Protein AF-A0A971YDM6-F1 (afdb_monomer)

Structure (mmCIF, N/CA/C/O backbone):
data_AF-A0A971YDM6-F1
#
_entry.id   AF-A0A971YDM6-F1
#
loop_
_atom_site.group_PDB
_atom_site.id
_atom_site.type_symbol
_atom_site.label_atom_id
_atom_site.label_alt_id
_atom_site.label_comp_id
_atom_site.label_asym_id
_atom_site.label_entity_id
_atom_site.label_seq_id
_atom_site.pdbx_PDB_ins_code
_atom_site.Cartn_x
_atom_site.Cartn_y
_atom_site.Cartn_z
_atom_site.occupancy
_atom_site.B_iso_or_equiv
_atom_site.auth_seq_id
_atom_site.auth_comp_id
_atom_site.auth_asym_id
_atom_site.auth_atom_id
_atom_site.pdbx_PDB_model_num
ATOM 1 N N . THR A 1 1 ? -14.005 -9.972 3.601 1.00 81.00 1 THR A N 1
ATOM 2 C CA . THR A 1 1 ? -12.675 -10.322 3.048 1.00 81.00 1 THR A CA 1
ATOM 3 C C . THR A 1 1 ? -12.258 -9.231 2.086 1.00 81.00 1 THR A C 1
ATOM 5 O O . THR A 1 1 ? -13.122 -8.717 1.389 1.00 81.00 1 THR A O 1
ATOM 8 N N . VAL A 1 2 ? -10.983 -8.833 2.089 1.00 93.38 2 VAL A N 1
ATOM 9 C CA . VAL A 1 2 ? -10.456 -7.758 1.226 1.00 93.38 2 VAL A CA 1
ATOM 10 C C . VAL A 1 2 ? -9.721 -8.346 0.020 1.00 93.38 2 VAL A C 1
ATOM 12 O O . VAL A 1 2 ? -8.970 -9.307 0.176 1.00 93.38 2 VAL A O 1
ATOM 15 N N . ASP A 1 3 ? -9.919 -7.776 -1.171 1.00 96.38 3 ASP A N 1
ATOM 16 C CA . ASP A 1 3 ? -9.194 -8.169 -2.388 1.00 96.38 3 ASP A CA 1
ATOM 17 C C . ASP A 1 3 ? -7.973 -7.267 -2.614 1.00 96.38 3 ASP A C 1
ATOM 19 O O . ASP A 1 3 ? -8.009 -6.269 -3.341 1.00 96.38 3 ASP A O 1
ATOM 23 N N . VAL A 1 4 ? -6.875 -7.607 -1.940 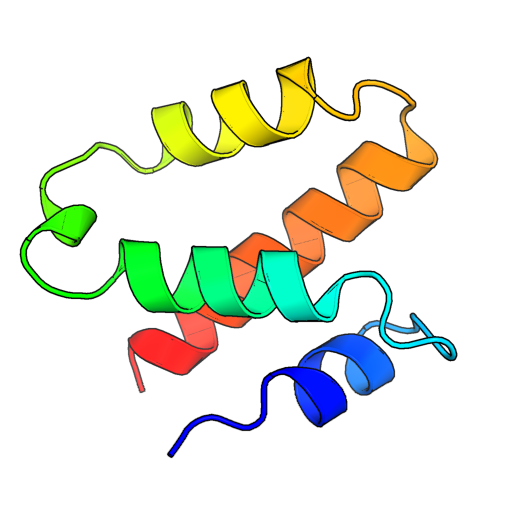1.00 97.75 4 VAL A N 1
ATOM 24 C CA . VAL A 1 4 ? -5.626 -6.836 -2.021 1.00 97.75 4 VAL A CA 1
ATOM 25 C C . VAL A 1 4 ? -4.886 -7.042 -3.343 1.00 97.75 4 VAL A C 1
ATOM 27 O O . VAL A 1 4 ? -4.240 -6.113 -3.826 1.00 97.75 4 VAL A O 1
ATOM 30 N N . LEU A 1 5 ? -5.003 -8.227 -3.955 1.00 97.75 5 LEU A N 1
ATOM 31 C CA . LEU A 1 5 ? -4.366 -8.521 -5.237 1.00 97.75 5 LEU A CA 1
ATOM 32 C C . LEU A 1 5 ? -5.081 -7.781 -6.366 1.00 97.75 5 LEU A C 1
ATOM 34 O O . LEU A 1 5 ? -4.423 -7.074 -7.123 1.00 97.75 5 LEU A O 1
ATOM 38 N N . GLY A 1 6 ? -6.410 -7.875 -6.448 1.00 97.75 6 GLY A N 1
ATOM 39 C CA . GLY A 1 6 ? -7.191 -7.141 -7.443 1.00 97.75 6 GLY A CA 1
ATOM 40 C C . GLY A 1 6 ? -6.996 -5.630 -7.330 1.00 97.75 6 GLY A C 1
ATOM 41 O O . GLY A 1 6 ? -6.839 -4.952 -8.344 1.00 97.75 6 GLY A O 1
ATOM 42 N N . THR A 1 7 ? -6.888 -5.109 -6.103 1.00 97.88 7 THR A N 1
ATOM 43 C CA . THR A 1 7 ? -6.556 -3.695 -5.871 1.00 97.88 7 THR A CA 1
ATOM 44 C C . THR A 1 7 ? -5.175 -3.334 -6.428 1.00 97.88 7 THR A C 1
ATOM 46 O O . THR A 1 7 ? -5.056 -2.341 -7.139 1.00 97.88 7 THR A O 1
ATOM 49 N N . ALA A 1 8 ? -4.139 -4.140 -6.168 1.00 98.00 8 ALA A N 1
ATOM 50 C CA . ALA A 1 8 ? -2.797 -3.904 -6.710 1.00 98.00 8 ALA A CA 1
ATOM 51 C C . ALA A 1 8 ? -2.775 -3.950 -8.248 1.00 98.00 8 ALA A C 1
ATOM 53 O O . ALA A 1 8 ? -2.233 -3.049 -8.888 1.00 98.00 8 ALA A O 1
ATOM 54 N N . LEU A 1 9 ? -3.435 -4.945 -8.850 1.00 98.00 9 LEU A N 1
ATOM 55 C CA . LEU A 1 9 ? -3.569 -5.044 -10.307 1.00 98.00 9 LEU A CA 1
ATOM 56 C C . LEU A 1 9 ? -4.264 -3.798 -10.890 1.00 98.00 9 LEU A C 1
ATOM 58 O O . LEU A 1 9 ? -3.811 -3.250 -11.895 1.00 98.00 9 LEU A O 1
ATOM 62 N N . GLY A 1 10 ? -5.315 -3.302 -10.226 1.00 97.56 10 GLY A N 1
ATOM 63 C CA . GLY A 1 10 ? -6.044 -2.090 -10.614 1.00 97.56 10 GLY A CA 1
ATOM 64 C C . GLY A 1 10 ? -5.228 -0.793 -10.530 1.00 97.56 10 GLY A C 1
ATOM 65 O O . GLY A 1 10 ? -5.565 0.180 -11.199 1.00 97.56 10 GLY A O 1
ATOM 66 N N . LEU A 1 11 ? -4.130 -0.781 -9.766 1.00 96.38 11 LEU A N 1
ATOM 67 C CA . LEU A 1 11 ? -3.183 0.339 -9.685 1.00 96.38 11 LEU A CA 1
ATOM 68 C C . LEU A 1 11 ? -2.124 0.323 -10.800 1.00 96.38 11 LEU A C 1
ATOM 70 O O . LEU A 1 11 ? -1.214 1.151 -10.795 1.00 96.38 11 LEU A O 1
ATOM 74 N N . GLY A 1 12 ? -2.219 -0.606 -11.755 1.00 95.31 12 GLY A N 1
ATOM 75 C CA . GLY A 1 12 ? -1.237 -0.747 -12.829 1.00 95.31 12 GLY A CA 1
ATOM 76 C C . GLY A 1 12 ? 0.021 -1.511 -12.412 1.00 95.31 12 GLY A C 1
ATOM 77 O O . GLY A 1 12 ? 1.053 -1.377 -13.066 1.00 95.31 12 GLY A O 1
ATOM 78 N N . ASP A 1 13 ? -0.048 -2.319 -11.350 1.00 94.38 13 ASP A N 1
ATOM 79 C CA . ASP A 1 13 ? 0.989 -3.287 -10.986 1.00 94.38 13 ASP A CA 1
ATOM 80 C C . ASP A 1 13 ? 0.611 -4.679 -11.516 1.00 94.38 13 ASP A C 1
ATOM 82 O O . ASP A 1 13 ? 0.002 -5.469 -10.795 1.00 94.38 13 ASP A O 1
ATOM 86 N N . PRO A 1 14 ? 0.977 -5.025 -12.765 1.00 94.12 14 PRO A N 1
ATOM 87 C CA . PRO A 1 14 ? 0.547 -6.268 -13.412 1.00 94.12 14 PRO A CA 1
ATOM 88 C C . PRO A 1 14 ? 1.102 -7.528 -12.737 1.00 94.12 14 PRO A C 1
ATOM 90 O O . PRO A 1 14 ? 0.662 -8.635 -13.031 1.00 94.12 14 PRO A O 1
ATOM 93 N N . THR A 1 15 ? 2.093 -7.371 -11.857 1.00 95.56 15 THR A N 1
ATOM 94 C CA . THR A 1 15 ? 2.737 -8.473 -11.139 1.00 95.56 15 THR A CA 1
ATOM 95 C C . THR A 1 15 ? 2.229 -8.639 -9.709 1.00 95.56 15 THR A C 1
ATOM 97 O O . THR A 1 15 ? 2.630 -9.587 -9.039 1.00 95.56 15 THR A O 1
ATOM 100 N N . GLY A 1 16 ? 1.384 -7.722 -9.221 1.00 95.81 16 GLY A N 1
ATOM 101 C CA . GLY A 1 16 ? 0.862 -7.734 -7.853 1.00 95.81 16 GLY A CA 1
ATOM 102 C C . GLY A 1 16 ? 1.923 -7.538 -6.760 1.00 95.81 16 GLY A C 1
ATOM 103 O O . GLY A 1 16 ? 1.682 -7.882 -5.604 1.00 95.81 16 GLY A O 1
ATOM 104 N N . ARG A 1 17 ? 3.101 -6.993 -7.089 1.00 94.69 17 ARG A N 1
ATOM 105 C CA . ARG A 1 17 ? 4.213 -6.761 -6.145 1.00 94.69 17 ARG A CA 1
ATOM 106 C C . ARG A 1 17 ? 3.853 -5.845 -4.977 1.00 94.69 17 ARG A C 1
ATOM 108 O O . ARG A 1 17 ? 4.460 -5.962 -3.920 1.00 94.69 17 ARG A O 1
ATOM 115 N N . SER A 1 18 ? 2.899 -4.947 -5.174 1.00 96.88 18 SER A N 1
ATOM 116 C CA . SER A 1 18 ? 2.422 -3.957 -4.211 1.00 96.88 18 SER A CA 1
ATOM 117 C C . SER A 1 18 ? 1.235 -4.445 -3.375 1.00 96.88 18 SER A C 1
ATOM 119 O O . SER A 1 18 ? 0.802 -3.735 -2.469 1.00 96.88 18 SER A O 1
ATOM 121 N N . ALA A 1 19 ? 0.726 -5.664 -3.607 1.00 98.00 19 ALA A N 1
ATOM 122 C CA . ALA A 1 19 ? -0.407 -6.220 -2.859 1.00 98.00 19 ALA A CA 1
ATOM 123 C C . ALA A 1 19 ? -0.132 -6.327 -1.347 1.00 98.00 19 ALA A C 1
ATOM 125 O O . ALA A 1 19 ? -1.033 -6.134 -0.531 1.00 98.00 19 ALA A O 1
ATOM 126 N N . ASN A 1 20 ? 1.121 -6.566 -0.951 1.00 97.12 20 ASN A N 1
ATOM 127 C CA . ASN A 1 20 ? 1.524 -6.518 0.455 1.00 97.12 20 ASN A CA 1
ATOM 128 C C . ASN A 1 20 ? 1.385 -5.104 1.046 1.00 97.12 20 ASN A C 1
ATOM 130 O O . ASN A 1 20 ? 0.958 -4.964 2.186 1.00 97.12 20 ASN A O 1
ATOM 134 N N . VAL A 1 21 ? 1.691 -4.056 0.279 1.00 97.50 21 VAL A N 1
ATOM 135 C CA . VAL A 1 21 ? 1.551 -2.661 0.711 1.00 97.50 21 VAL A CA 1
ATOM 136 C C . VAL A 1 21 ? 0.082 -2.243 0.765 1.00 97.50 21 VAL A C 1
ATOM 138 O O . VAL A 1 21 ? -0.307 -1.544 1.699 1.00 97.50 21 VAL A O 1
ATOM 141 N N . VAL A 1 22 ? -0.757 -2.747 -0.150 1.00 98.31 22 VAL A N 1
ATOM 142 C CA . VAL A 1 22 ? -2.222 -2.636 -0.029 1.00 98.31 22 VAL A CA 1
ATOM 143 C C . VAL A 1 22 ? -2.689 -3.253 1.291 1.00 98.31 22 VAL A C 1
ATOM 145 O O . VAL A 1 22 ? -3.436 -2.624 2.037 1.00 98.31 22 VAL A O 1
ATOM 148 N N .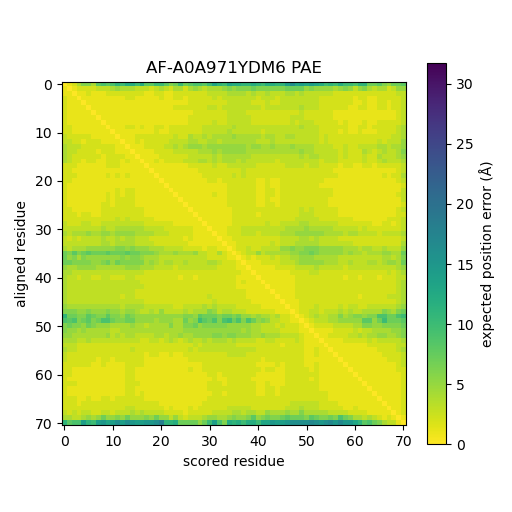 MET A 1 23 ? -2.206 -4.450 1.634 1.00 97.88 23 MET A N 1
ATOM 149 C CA . MET A 1 23 ? -2.556 -5.084 2.906 1.00 97.88 23 MET A CA 1
ATOM 150 C C . MET A 1 23 ? -2.049 -4.290 4.121 1.00 97.88 23 MET A C 1
ATOM 152 O O . MET A 1 23 ? -2.782 -4.162 5.094 1.00 97.88 23 MET A O 1
ATOM 156 N N . ILE A 1 24 ? -0.848 -3.701 4.073 1.00 97.19 24 ILE A N 1
ATOM 157 C CA . ILE A 1 24 ? -0.351 -2.803 5.136 1.00 97.19 24 ILE A CA 1
ATOM 158 C C . ILE A 1 24 ? -1.282 -1.592 5.304 1.00 97.19 24 ILE A C 1
ATOM 160 O O . ILE A 1 24 ? -1.591 -1.212 6.431 1.00 97.19 24 ILE A O 1
ATOM 164 N N . GLY A 1 25 ? -1.778 -1.026 4.200 1.00 97.31 25 GLY A N 1
ATOM 165 C CA . GLY A 1 25 ? -2.794 0.025 4.222 1.00 97.31 25 GLY A CA 1
ATOM 166 C C . GLY A 1 25 ? -4.067 -0.408 4.948 1.00 97.31 25 GLY A C 1
ATOM 167 O O . GLY A 1 25 ? -4.510 0.297 5.848 1.00 97.31 25 GLY A O 1
ATOM 168 N N . VAL A 1 26 ? -4.610 -1.588 4.624 1.00 97.69 26 VAL A N 1
ATOM 169 C CA . VAL A 1 26 ? -5.775 -2.160 5.330 1.00 97.69 26 VAL A CA 1
ATOM 170 C C . VAL A 1 26 ? -5.476 -2.343 6.819 1.00 97.69 26 VAL A C 1
ATOM 172 O O . VAL A 1 26 ? -6.267 -1.936 7.660 1.00 97.69 26 VAL A O 1
ATOM 175 N N . LEU A 1 27 ? -4.325 -2.926 7.165 1.00 96.31 27 LEU A N 1
ATOM 176 C CA . LEU A 1 27 ? -3.953 -3.167 8.559 1.00 96.31 27 LEU A CA 1
ATOM 177 C C . LEU A 1 27 ? -3.851 -1.867 9.357 1.00 96.31 27 LEU A C 1
ATOM 179 O O . LEU A 1 27 ? -4.306 -1.842 10.493 1.00 96.31 27 LEU A O 1
ATOM 183 N N . SER A 1 28 ? -3.337 -0.784 8.763 1.00 96.62 28 SER A N 1
ATOM 184 C CA . SER A 1 28 ? -3.233 0.523 9.432 1.00 96.62 28 SER A CA 1
ATOM 185 C C . SER A 1 28 ? -4.578 1.126 9.857 1.00 96.62 28 SER A C 1
ATOM 187 O O . SER A 1 28 ? -4.589 2.090 10.611 1.00 96.62 28 SER A O 1
ATOM 189 N N . THR A 1 29 ? -5.711 0.581 9.399 1.00 95.38 29 THR A N 1
ATOM 190 C CA . THR A 1 29 ? -7.055 1.046 9.779 1.00 95.38 29 THR A CA 1
ATOM 191 C C . THR A 1 29 ? -7.749 0.130 10.783 1.00 95.38 29 THR A C 1
ATOM 193 O O . THR A 1 29 ? -8.914 0.359 11.095 1.00 95.38 29 THR A O 1
ATOM 196 N N . LEU A 1 30 ? -7.081 -0.928 11.249 1.00 94.75 30 LEU A N 1
ATOM 197 C CA . LEU A 1 30 ? -7.648 -1.919 12.158 1.00 94.75 30 LEU A CA 1
ATOM 198 C C . LEU A 1 30 ? -6.981 -1.836 13.527 1.00 94.75 30 LEU A C 1
ATOM 200 O O . LEU A 1 30 ? -5.758 -1.753 13.627 1.00 94.75 30 LEU A O 1
ATOM 204 N N . THR A 1 31 ? -7.767 -1.962 14.591 1.00 94.25 31 THR A N 1
ATOM 205 C CA . THR A 1 31 ? -7.238 -2.098 15.951 1.00 94.25 31 THR A CA 1
ATOM 206 C C . THR A 1 31 ? -6.361 -3.357 16.068 1.00 94.25 31 THR A C 1
ATOM 208 O O . THR A 1 31 ? -6.769 -4.424 15.601 1.00 94.25 31 THR A O 1
ATOM 211 N N . PRO A 1 32 ? -5.165 -3.286 16.692 1.00 94.19 32 PRO A N 1
ATOM 212 C CA . PRO A 1 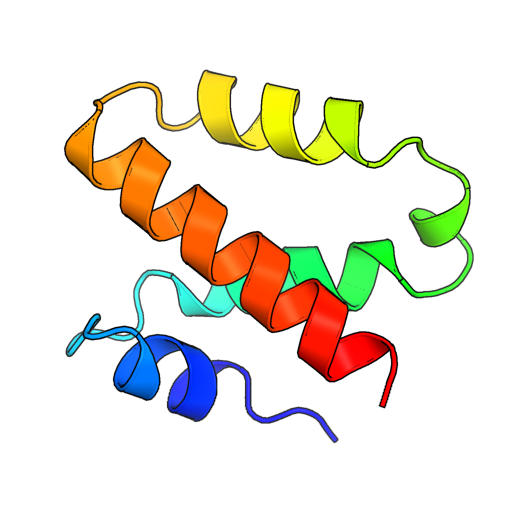32 ? -4.581 -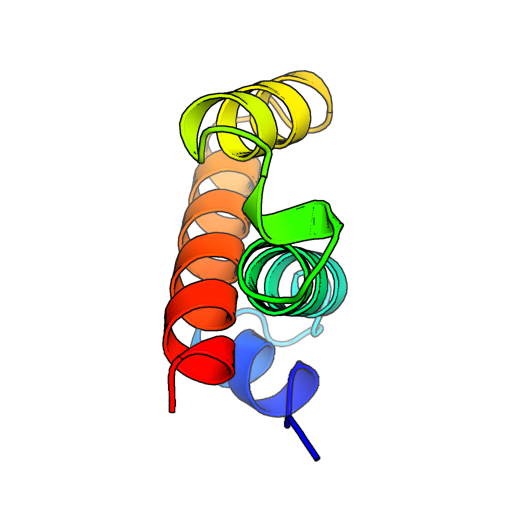2.140 17.410 1.00 94.19 32 PRO A CA 1
ATOM 213 C C . PRO A 1 32 ? -3.664 -1.234 16.563 1.00 94.19 32 PRO A C 1
ATOM 215 O O . PRO A 1 32 ? -3.025 -0.325 17.093 1.00 94.19 32 PRO A O 1
ATOM 218 N N . PHE A 1 33 ? -3.529 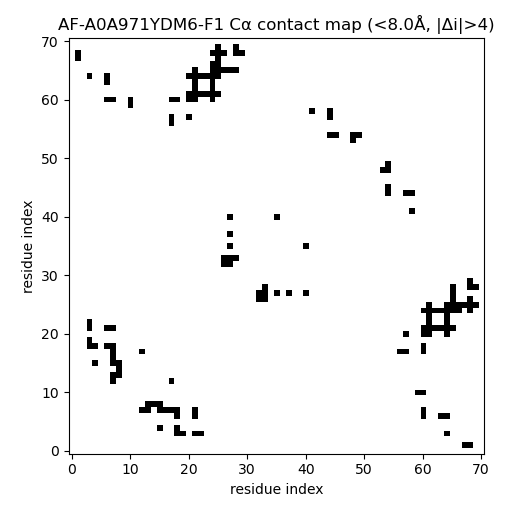-1.505 15.267 1.00 94.12 33 PHE A N 1
ATOM 219 C CA . PHE A 1 33 ? -2.593 -0.823 14.369 1.00 94.12 33 PHE A CA 1
ATOM 220 C C . PHE A 1 33 ? -3.065 0.572 13.923 1.00 94.12 33 PHE A C 1
ATOM 222 O O . PHE A 1 33 ? -2.244 1.375 13.484 1.00 94.12 33 PHE A O 1
ATOM 229 N N . ASP A 1 34 ? -4.351 0.872 14.095 1.00 94.88 34 ASP A N 1
ATOM 230 C CA . ASP A 1 34 ? -4.975 2.193 13.925 1.00 94.88 34 ASP A CA 1
ATOM 231 C C . ASP A 1 34 ? -4.543 3.239 14.968 1.00 94.88 34 ASP A C 1
ATOM 233 O O . ASP A 1 34 ? -4.768 4.434 14.783 1.00 94.88 34 ASP A O 1
ATOM 237 N N . SER A 1 35 ? -3.891 2.813 16.054 1.00 93.81 35 SER A N 1
ATOM 238 C CA . SER A 1 35 ? -3.365 3.710 17.090 1.00 93.81 35 SER A CA 1
ATOM 239 C C . SER A 1 35 ? -2.116 4.489 16.658 1.00 93.81 35 SER A C 1
ATOM 241 O O . SER A 1 35 ? -1.776 5.506 17.270 1.00 93.81 35 SER A O 1
ATOM 243 N N . PHE A 1 36 ? -1.425 4.039 15.604 1.00 88.06 36 PHE A N 1
ATOM 244 C CA . PHE A 1 36 ? -0.247 4.716 15.071 1.00 88.06 36 PHE A CA 1
ATOM 245 C C . PHE A 1 36 ? -0.645 5.815 14.078 1.00 88.06 36 PHE A C 1
ATOM 247 O O . PHE A 1 36 ? -1.404 5.550 13.148 1.00 88.06 36 PHE A O 1
ATOM 254 N N . PRO A 1 37 ? -0.068 7.023 14.181 1.00 90.56 37 PRO A N 1
ATOM 255 C CA . PRO A 1 37 ? -0.248 8.050 13.163 1.00 90.56 37 PRO A CA 1
ATOM 256 C C . PRO A 1 37 ? 0.146 7.587 11.748 1.00 90.56 37 PRO A C 1
ATOM 258 O O . PRO A 1 37 ? 1.242 7.062 11.543 1.00 90.56 37 PRO A O 1
ATOM 261 N N . ASP A 1 38 ? -0.698 7.891 10.754 1.00 85.50 38 ASP A N 1
ATOM 262 C CA . ASP A 1 38 ? -0.513 7.522 9.335 1.00 85.50 38 ASP A CA 1
ATOM 263 C C . ASP A 1 38 ? 0.877 7.868 8.776 1.00 85.50 38 ASP A C 1
ATOM 265 O O . ASP A 1 38 ? 1.459 7.127 7.980 1.00 85.50 38 ASP A O 1
ATOM 269 N N . HIS A 1 39 ? 1.446 8.997 9.205 1.00 91.06 39 HIS A N 1
ATOM 270 C CA . HIS A 1 39 ? 2.736 9.459 8.704 1.00 91.06 39 HIS A CA 1
ATOM 271 C C . HIS A 1 39 ? 3.895 8.515 9.060 1.00 91.06 39 HIS A C 1
ATOM 273 O O . HIS A 1 39 ? 4.859 8.448 8.296 1.00 91.06 39 HIS A O 1
ATOM 279 N N . TYR A 1 40 ? 3.809 7.750 10.157 1.00 95.12 40 TYR A N 1
ATOM 280 C CA . TYR A 1 40 ? 4.853 6.787 10.516 1.00 95.12 40 TYR A CA 1
ATOM 281 C C . TYR A 1 40 ? 4.867 5.572 9.588 1.00 95.12 40 TYR A C 1
ATOM 283 O O . TYR A 1 40 ? 5.946 5.116 9.207 1.00 95.12 40 TYR A O 1
ATOM 291 N N . TRP A 1 41 ? 3.698 5.100 9.145 1.00 94.81 41 TRP A N 1
ATOM 292 C CA . TRP A 1 41 ? 3.601 4.050 8.128 1.00 94.81 41 TRP A CA 1
ATOM 293 C C . TRP A 1 41 ? 4.261 4.486 6.821 1.00 94.81 41 TRP A C 1
ATOM 295 O O . TRP A 1 41 ? 5.111 3.785 6.269 1.00 94.81 41 TRP A O 1
ATOM 305 N N . LEU A 1 42 ? 3.921 5.691 6.360 1.00 94.12 42 LEU A N 1
ATOM 306 C CA . LEU A 1 42 ? 4.470 6.269 5.136 1.00 94.12 42 LEU A CA 1
ATOM 307 C C . LEU A 1 42 ? 5.984 6.499 5.235 1.00 94.12 42 LEU A C 1
ATOM 309 O O . LEU A 1 42 ? 6.717 6.201 4.292 1.00 94.12 42 LEU A O 1
ATOM 313 N N . GLN A 1 43 ? 6.471 6.978 6.381 1.00 94.94 43 GLN A N 1
ATOM 314 C CA . GLN A 1 43 ? 7.900 7.144 6.633 1.00 94.94 43 GLN A CA 1
ATOM 315 C C . GLN A 1 43 ? 8.641 5.799 6.604 1.00 94.94 43 GLN A C 1
ATOM 317 O O . GLN A 1 43 ? 9.686 5.693 5.960 1.00 94.94 43 GLN A O 1
ATOM 322 N N . ALA A 1 44 ? 8.093 4.759 7.239 1.00 93.94 44 ALA A N 1
ATOM 323 C CA . ALA A 1 44 ? 8.680 3.422 7.230 1.00 93.94 44 ALA A CA 1
ATOM 324 C C . ALA A 1 44 ? 8.747 2.835 5.809 1.00 93.94 44 ALA A C 1
ATOM 326 O O . ALA A 1 44 ? 9.802 2.364 5.381 1.00 93.94 44 ALA A O 1
ATOM 327 N N . LEU A 1 45 ? 7.658 2.939 5.040 1.00 94.06 45 LEU A N 1
ATOM 328 C CA . LEU A 1 45 ? 7.612 2.487 3.646 1.00 94.06 45 LEU A CA 1
ATOM 329 C C . LEU A 1 45 ? 8.637 3.223 2.768 1.00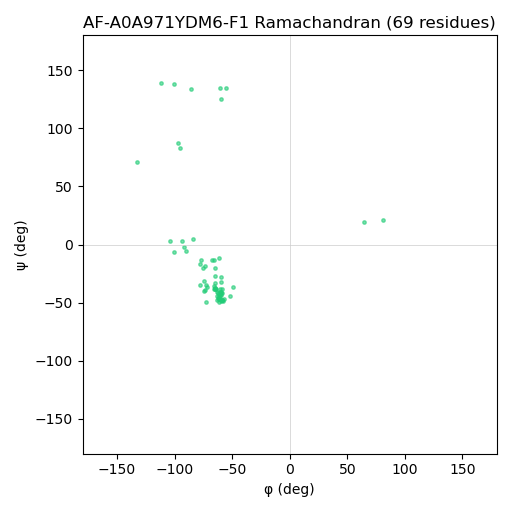 94.06 45 LEU A C 1
ATOM 331 O O . LEU A 1 45 ? 9.321 2.596 1.953 1.00 94.06 45 LEU A O 1
ATOM 335 N N . LYS A 1 46 ? 8.793 4.540 2.961 1.00 95.00 46 LYS A N 1
ATOM 336 C CA . LYS A 1 46 ? 9.774 5.349 2.227 1.00 95.00 46 LYS A CA 1
ATOM 337 C C . LYS A 1 46 ? 11.213 4.958 2.559 1.00 95.00 46 LYS A C 1
ATOM 339 O O . LYS A 1 46 ? 12.045 4.916 1.656 1.00 95.00 46 LYS A O 1
ATOM 344 N N . ASN A 1 47 ? 11.500 4.637 3.821 1.00 94.56 47 ASN A N 1
ATOM 345 C CA . ASN A 1 47 ? 12.832 4.212 4.257 1.00 94.56 47 ASN A CA 1
ATOM 346 C C . ASN A 1 47 ? 13.250 2.869 3.640 1.00 94.56 47 ASN A C 1
ATOM 348 O O . ASN A 1 47 ? 14.417 2.690 3.303 1.00 94.56 47 ASN A O 1
ATOM 352 N N . VAL A 1 48 ? 12.306 1.939 3.458 1.00 91.50 48 VAL A N 1
ATOM 353 C CA . VAL A 1 48 ? 12.579 0.623 2.853 1.00 91.50 48 VAL A CA 1
ATOM 354 C C . VAL A 1 48 ? 12.708 0.710 1.330 1.00 91.50 48 VAL A C 1
ATOM 356 O O . VAL A 1 48 ? 13.492 -0.019 0.726 1.00 91.50 48 VAL A O 1
ATOM 359 N N . SER A 1 49 ? 11.939 1.583 0.678 1.00 89.00 49 SER A N 1
ATOM 360 C CA . SER A 1 49 ? 11.904 1.704 -0.786 1.00 89.00 49 SER A CA 1
ATOM 361 C C . SER A 1 49 ? 12.009 3.162 -1.251 1.00 89.00 49 SER A C 1
ATOM 363 O O . SER A 1 49 ? 11.045 3.711 -1.785 1.00 89.00 49 SER A O 1
ATOM 365 N N . PRO A 1 50 ? 13.186 3.803 -1.107 1.00 87.38 50 PRO A N 1
ATOM 366 C CA . PRO A 1 50 ? 13.332 5.239 -1.351 1.00 87.38 50 PRO A CA 1
ATOM 367 C C . PRO A 1 50 ? 13.389 5.620 -2.837 1.00 87.38 50 PRO A C 1
ATOM 369 O O . PRO A 1 50 ? 13.274 6.800 -3.169 1.00 87.38 50 PRO A O 1
ATOM 372 N N . LYS A 1 51 ? 13.584 4.654 -3.752 1.00 94.00 51 LYS A N 1
ATOM 373 C CA . LYS A 1 51 ? 13.642 4.930 -5.199 1.00 94.00 51 LYS A CA 1
ATOM 374 C C . LYS A 1 51 ? 12.318 5.572 -5.648 1.00 94.00 51 LYS A C 1
ATOM 376 O O . LYS A 1 51 ? 11.285 4.935 -5.452 1.00 94.00 51 LYS A O 1
ATOM 381 N N . PRO A 1 52 ? 12.318 6.755 -6.296 1.00 90.25 52 PRO A N 1
ATOM 382 C CA . PRO A 1 52 ? 11.096 7.533 -6.535 1.00 90.25 52 PRO A CA 1
ATOM 383 C C . PRO A 1 52 ? 9.946 6.759 -7.190 1.00 90.25 52 PRO A C 1
ATOM 385 O O . PRO A 1 52 ? 8.816 6.842 -6.722 1.00 90.25 52 PRO A O 1
ATOM 388 N N . ALA A 1 53 ? 10.237 5.957 -8.218 1.00 87.44 53 ALA A N 1
ATOM 389 C CA . ALA A 1 53 ? 9.227 5.152 -8.906 1.00 87.44 53 ALA A CA 1
ATOM 390 C C . ALA A 1 53 ? 8.609 4.064 -8.005 1.00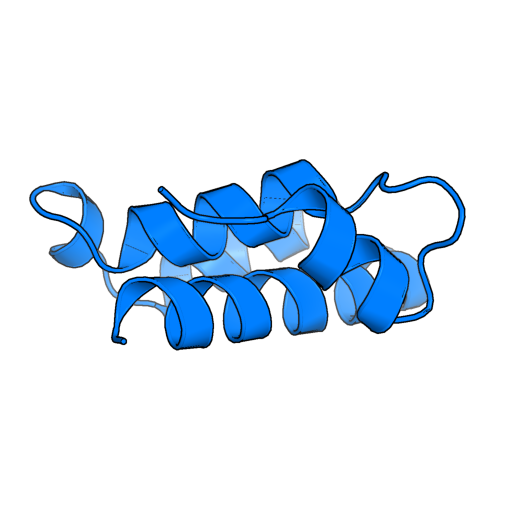 87.44 53 ALA A C 1
ATOM 392 O O . ALA A 1 53 ? 7.407 3.825 -8.053 1.00 87.44 53 ALA A O 1
ATOM 393 N N . ILE A 1 54 ? 9.417 3.434 -7.145 1.00 89.81 54 ILE A N 1
ATOM 394 C CA . ILE A 1 54 ? 8.945 2.407 -6.202 1.00 89.81 54 ILE A CA 1
ATOM 395 C C . ILE A 1 54 ? 8.172 3.068 -5.056 1.00 89.81 54 ILE A C 1
ATOM 397 O O . ILE A 1 54 ? 7.129 2.570 -4.642 1.00 89.81 54 ILE A O 1
ATOM 401 N N . TRP A 1 55 ? 8.649 4.221 -4.579 1.00 94.50 55 TRP A N 1
ATOM 402 C CA . TRP A 1 55 ? 7.967 5.004 -3.554 1.00 94.50 55 TRP A CA 1
ATOM 403 C C . TRP A 1 55 ? 6.564 5.425 -3.999 1.00 94.50 55 TRP A C 1
ATOM 405 O O . TRP A 1 55 ? 5.614 5.224 -3.250 1.00 94.50 55 TRP A O 1
ATOM 415 N N . GLN A 1 56 ? 6.416 5.961 -5.214 1.00 93.56 56 GLN A N 1
ATOM 416 C CA . GLN A 1 56 ? 5.107 6.366 -5.738 1.00 93.56 56 GLN A CA 1
ATOM 417 C C . GLN A 1 56 ? 4.126 5.188 -5.809 1.00 93.56 56 GLN A C 1
ATOM 419 O O . GLN A 1 56 ? 2.982 5.330 -5.378 1.00 93.56 56 GLN A O 1
ATOM 424 N N . ALA A 1 57 ? 4.581 4.021 -6.276 1.00 94.75 57 ALA A N 1
ATOM 425 C CA . ALA A 1 57 ? 3.759 2.814 -6.324 1.00 94.75 57 ALA A CA 1
ATOM 426 C C . ALA A 1 57 ? 3.330 2.347 -4.920 1.00 94.75 57 ALA A C 1
ATOM 428 O O . ALA A 1 57 ? 2.146 2.119 -4.678 1.00 94.75 57 ALA A O 1
ATOM 429 N N . ASN A 1 58 ? 4.266 2.275 -3.968 1.00 96.44 58 ASN A N 1
ATOM 430 C CA . ASN A 1 58 ? 3.968 1.876 -2.589 1.00 96.44 58 ASN A CA 1
ATOM 431 C C . ASN A 1 58 ? 3.047 2.880 -1.880 1.00 96.44 58 ASN A C 1
ATOM 433 O O . ASN A 1 58 ? 2.161 2.481 -1.130 1.00 96.44 58 ASN A O 1
ATOM 437 N N . TYR A 1 59 ? 3.225 4.177 -2.130 1.00 96.31 59 TYR A N 1
ATOM 438 C CA . TYR A 1 59 ? 2.360 5.221 -1.586 1.00 96.31 59 TYR A CA 1
ATOM 439 C C . TYR A 1 59 ? 0.913 5.053 -2.069 1.00 96.31 59 TYR A C 1
ATOM 441 O O . TYR A 1 59 ? -0.009 5.014 -1.254 1.00 96.31 59 TYR A O 1
ATOM 449 N N . ALA A 1 60 ? 0.714 4.884 -3.382 1.00 96.94 60 ALA A N 1
ATOM 450 C CA . ALA A 1 60 ? -0.608 4.656 -3.962 1.00 96.94 60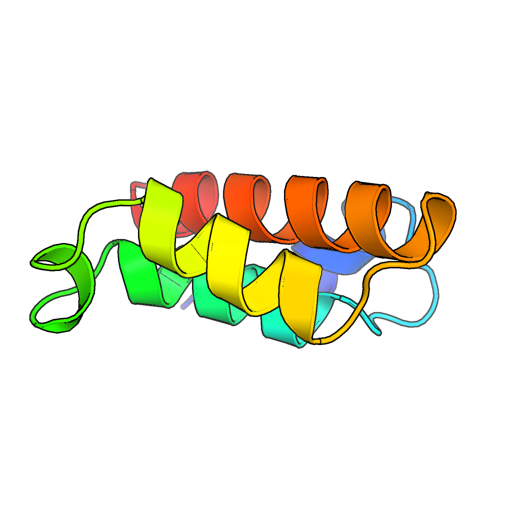 ALA A CA 1
ATOM 451 C C . ALA A 1 60 ? -1.256 3.367 -3.427 1.00 96.94 60 ALA A C 1
ATOM 453 O O . ALA A 1 60 ? -2.425 3.378 -3.041 1.00 96.94 60 ALA A O 1
ATOM 454 N N . ALA A 1 61 ? -0.484 2.280 -3.335 1.00 97.88 61 ALA A N 1
ATOM 455 C CA . ALA A 1 61 ? -0.945 1.009 -2.785 1.00 97.88 61 ALA A CA 1
ATOM 456 C C . ALA A 1 61 ? -1.386 1.127 -1.319 1.00 97.88 61 ALA A C 1
ATOM 458 O O . ALA A 1 61 ? -2.455 0.636 -0.960 1.00 97.88 61 ALA A O 1
ATOM 459 N N . PHE A 1 62 ? -0.613 1.825 -0.481 1.00 97.56 62 PHE A N 1
ATOM 460 C CA . PHE A 1 62 ? -0.955 2.034 0.926 1.00 97.56 62 PHE A CA 1
ATOM 461 C C . PHE A 1 62 ? -2.272 2.808 1.084 1.00 97.56 62 PHE A C 1
ATOM 463 O O . PHE A 1 62 ? -3.156 2.377 1.823 1.00 97.56 62 PHE A O 1
ATOM 470 N N . LEU A 1 63 ? -2.446 3.911 0.346 1.00 97.44 63 LEU A N 1
ATOM 471 C CA . LEU A 1 63 ? -3.684 4.699 0.387 1.00 97.44 63 LEU A CA 1
ATOM 472 C C . LEU A 1 63 ? -4.900 3.921 -0.135 1.00 97.44 63 LEU A C 1
ATOM 474 O O . LEU A 1 63 ? -5.995 4.027 0.426 1.00 97.44 63 LEU A O 1
ATOM 478 N N . ALA A 1 64 ? -4.717 3.117 -1.187 1.00 97.94 64 ALA A N 1
ATOM 479 C CA . ALA A 1 64 ? -5.762 2.229 -1.687 1.00 97.94 64 ALA A CA 1
ATOM 480 C C . ALA A 1 64 ? -6.161 1.195 -0.623 1.00 97.94 64 ALA A C 1
ATOM 482 O O . ALA A 1 64 ? -7.349 0.973 -0.394 1.00 97.94 64 ALA A O 1
ATOM 483 N N . GLY A 1 65 ? -5.177 0.640 0.088 1.00 97.88 65 GLY A N 1
ATOM 484 C CA . GLY A 1 65 ? -5.388 -0.244 1.230 1.00 97.88 65 GLY A CA 1
ATOM 485 C C . GLY A 1 65 ? -6.181 0.409 2.361 1.00 97.88 65 GLY A C 1
ATOM 486 O O . GLY A 1 65 ? -7.168 -0.160 2.818 1.00 97.88 65 GLY A O 1
ATOM 487 N N . GLN A 1 66 ? -5.820 1.629 2.770 1.00 96.94 66 GLN A N 1
ATOM 488 C CA . GLN A 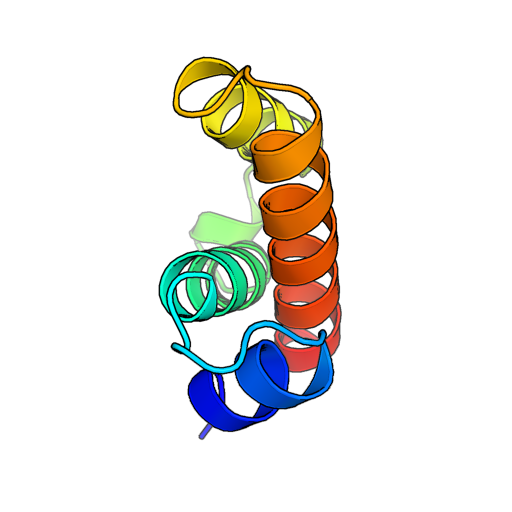1 66 ? -6.583 2.361 3.789 1.00 96.94 66 GLN A CA 1
ATOM 489 C C . GLN A 1 66 ? -8.032 2.609 3.364 1.00 96.94 66 GLN A C 1
ATOM 491 O O . GLN A 1 66 ? -8.960 2.467 4.158 1.00 96.94 66 GLN A O 1
ATOM 496 N N . SER A 1 67 ? -8.234 2.974 2.097 1.00 96.88 67 SER A N 1
ATOM 497 C CA . SER A 1 67 ? -9.570 3.194 1.538 1.00 96.88 67 SER A CA 1
ATOM 498 C C . SER A 1 67 ? -10.390 1.903 1.498 1.00 96.88 67 SER A C 1
ATOM 500 O O . SER A 1 67 ? -11.606 1.947 1.651 1.00 96.88 67 SER A O 1
ATOM 502 N N . LEU A 1 68 ? -9.734 0.758 1.295 1.00 96.44 68 LEU A N 1
ATOM 503 C CA . LEU A 1 68 ? -10.358 -0.561 1.306 1.00 96.44 68 LEU A CA 1
ATOM 504 C C . LEU A 1 68 ? -10.723 -1.018 2.724 1.00 96.44 68 LEU A C 1
ATOM 506 O O . LEU A 1 68 ? -11.780 -1.608 2.898 1.00 96.44 68 LEU A O 1
ATOM 510 N N . GLY A 1 69 ? -9.877 -0.738 3.721 1.00 92.50 69 GLY A N 1
ATOM 511 C CA . GLY A 1 69 ? -10.100 -1.127 5.120 1.00 92.50 69 GLY A CA 1
ATOM 512 C C . GLY A 1 69 ? -11.143 -0.288 5.868 1.00 92.50 69 GLY A C 1
ATOM 513 O O . GLY A 1 69 ? -11.680 -0.746 6.871 1.00 92.50 69 GLY A O 1
ATOM 514 N N . LYS A 1 70 ? -11.446 0.924 5.384 1.00 86.94 70 LYS A N 1
ATOM 515 C CA . LYS A 1 70 ? -12.476 1.823 5.947 1.00 86.94 70 LYS A CA 1
ATOM 516 C C . LYS A 1 70 ? -13.878 1.623 5.344 1.00 86.94 70 LYS A C 1
ATOM 518 O O . LYS A 1 70 ? -14.807 2.299 5.782 1.00 86.94 70 LYS A O 1
ATOM 523 N N . LYS A 1 71 ? -14.017 0.774 4.321 1.00 71.69 71 LYS A N 1
ATOM 524 C CA . LYS A 1 71 ? -15.310 0.375 3.738 1.00 71.69 71 LYS A CA 1
ATOM 525 C C . LYS A 1 71 ? -15.911 -0.785 4.518 1.00 71.69 71 LYS A C 1
ATOM 527 O O . LYS A 1 71 ? -17.150 -0.769 4.670 1.00 71.69 71 LYS A O 1
#

Nearest PDB structures (foldseek):
  4ng2-assembly2_G  TM=7.269E-01  e=8.308E+00  Pseudomonas aeruginosa PAO1
  4ng2-assembly4_L  TM=6.535E-01  e=7.412E+00  Pseudomonas aeruginosa PAO1
  8qmy-assembly1_A  TM=5.159E-01  e=8.795E+00  synthetic construct

Foldseek 3Di:
DFDLQVLLVVLVNVPSPLSVLLQVLLVCVDPPNVVDDPVVSLVVCCVVPVDVVSSVSSVSSSPNSVVRNVD

Radius of gyration: 11.35 Å; Cα contacts (8 Å, |Δi|>4): 85; chains: 1; bounding box: 29×20×31 Å

Sequence (71 aa):
TVDVLGTALGLGDPTGRSANVVMIGVLSTLTPFDSFPDHYWLQALKNVSPKPAIWQANYAAFLAGQSLGKK

Solvent-accessible surface area (backbone atoms only — not comparable to full-atom values): 3860 Å² total; per-residue (Å²): 137,83,67,34,52,63,50,22,39,73,74,74,34,89,80,36,80,42,17,64,36,13,43,50,16,25,47,45,61,34,88,80,48,45,77,53,63,70,66,57,58,54,50,53,52,38,72,77,34,64,53,66,74,57,30,53,51,41,51,54,26,23,54,51,11,36,61,61,49,74,107

Mean predicted aligned error: 2.62 Å

Secondary structure (DSSP, 8-state):
---HHHHHHHTT-TT-TTHHHHHHHHHTTSTTGGGS-HHHHHHHHHHH--SHHHHHHHHHHHHHHHHHHT-

pLDDT: mean 94.33, std 4.37, range [71.69, 98.31]